Protein AF-A0A821LLV5-F1 (afdb_monomer)

Organism: NCBI:txid392032

Structure (mmCIF, N/CA/C/O backbone):
data_AF-A0A821LLV5-F1
#
_entry.id   AF-A0A821LLV5-F1
#
loop_
_atom_site.group_PDB
_atom_site.id
_atom_site.type_symbol
_atom_site.label_atom_id
_atom_site.label_alt_id
_atom_site.label_comp_id
_atom_site.label_asym_id
_atom_site.label_entity_id
_atom_site.label_seq_id
_atom_site.pdbx_PDB_ins_code
_atom_site.Cartn_x
_atom_site.Cartn_y
_atom_site.Cartn_z
_atom_site.occupancy
_atom_site.B_iso_or_equiv
_atom_site.auth_seq_id
_atom_site.auth_comp_id
_atom_site.auth_asym_id
_atom_site.auth_atom_id
_atom_site.pdbx_PDB_model_num
ATOM 1 N N . LYS A 1 1 ? 10.338 -6.582 -2.283 1.00 72.88 1 LYS A N 1
ATOM 2 C CA . LYS A 1 1 ? 9.482 -6.110 -3.413 1.00 72.88 1 LYS A CA 1
ATOM 3 C C . LYS A 1 1 ? 8.047 -5.934 -2.900 1.00 72.88 1 LYS A C 1
ATOM 5 O O . LYS A 1 1 ? 7.721 -6.607 -1.937 1.00 72.88 1 LYS A O 1
ATOM 10 N N . LEU A 1 2 ? 7.225 -5.062 -3.511 1.00 90.62 2 LEU A N 1
ATOM 11 C CA . LEU A 1 2 ? 5.913 -4.595 -2.997 1.00 90.62 2 LEU A CA 1
ATOM 12 C C . LEU A 1 2 ? 5.017 -5.682 -2.378 1.00 90.62 2 LEU A C 1
ATOM 14 O O . LEU A 1 2 ? 4.448 -5.450 -1.323 1.00 90.62 2 LEU A O 1
ATO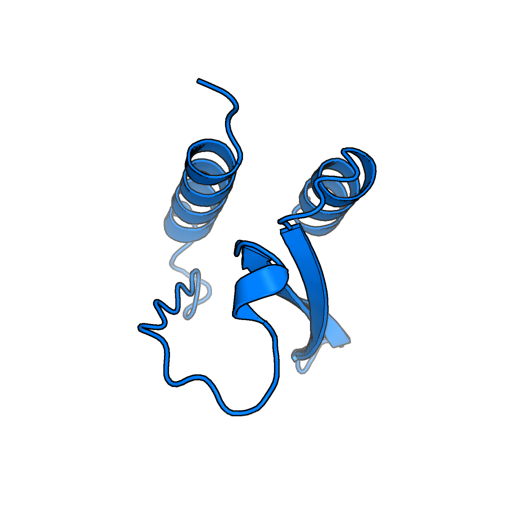M 18 N N . GLN A 1 3 ? 4.901 -6.856 -3.004 1.00 93.75 3 GLN A N 1
ATOM 19 C CA . GLN A 1 3 ? 4.045 -7.931 -2.487 1.00 93.75 3 GLN A CA 1
ATOM 20 C C . GLN A 1 3 ? 4.494 -8.399 -1.097 1.00 93.75 3 GLN A C 1
ATOM 22 O O . GLN A 1 3 ? 3.684 -8.348 -0.188 1.00 93.75 3 GLN A O 1
ATOM 27 N N . ASN A 1 4 ? 5.789 -8.661 -0.888 1.00 95.38 4 ASN A N 1
ATOM 28 C CA . ASN A 1 4 ? 6.329 -9.000 0.437 1.00 95.38 4 ASN A CA 1
ATOM 29 C C . ASN A 1 4 ? 6.054 -7.903 1.482 1.00 95.38 4 ASN A C 1
ATOM 31 O O . ASN A 1 4 ? 5.834 -8.199 2.647 1.00 95.38 4 ASN A O 1
ATOM 35 N N . TYR A 1 5 ? 6.081 -6.628 1.075 1.00 95.81 5 TYR A N 1
ATOM 36 C CA . TYR A 1 5 ? 5.751 -5.517 1.972 1.00 95.81 5 TYR A CA 1
ATOM 37 C C . TYR A 1 5 ? 4.271 -5.552 2.384 1.00 95.81 5 TYR A C 1
ATOM 39 O O . TYR A 1 5 ? 3.958 -5.430 3.565 1.00 95.81 5 TYR A O 1
ATOM 47 N N . LEU A 1 6 ? 3.366 -5.784 1.431 1.00 96.00 6 LEU A N 1
ATOM 48 C CA . LEU A 1 6 ? 1.940 -5.940 1.720 1.00 96.00 6 LEU A CA 1
ATOM 49 C C . LEU A 1 6 ? 1.648 -7.213 2.531 1.00 96.00 6 LEU A C 1
ATOM 51 O O . LEU A 1 6 ? 0.787 -7.176 3.404 1.00 96.00 6 LEU A O 1
ATOM 55 N N . ASP A 1 7 ? 2.381 -8.304 2.286 1.00 96.12 7 ASP A N 1
ATOM 56 C CA . ASP A 1 7 ? 2.286 -9.547 3.060 1.00 96.12 7 ASP A CA 1
ATOM 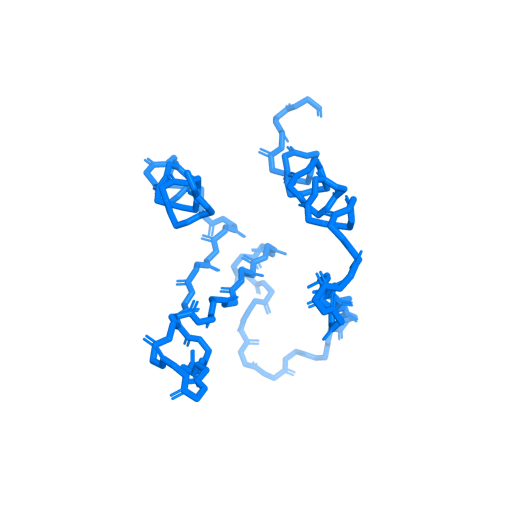57 C C . ASP A 1 7 ? 2.673 -9.294 4.529 1.00 96.12 7 ASP A C 1
ATOM 59 O O . ASP A 1 7 ? 1.976 -9.741 5.437 1.00 96.12 7 ASP A O 1
ATOM 63 N N . ASN A 1 8 ? 3.727 -8.508 4.781 1.00 95.88 8 ASN A N 1
ATOM 64 C CA . ASN A 1 8 ? 4.128 -8.120 6.138 1.00 95.88 8 ASN A CA 1
ATOM 65 C C . ASN A 1 8 ? 3.058 -7.273 6.844 1.00 95.88 8 ASN A C 1
ATOM 67 O O . ASN A 1 8 ? 2.826 -7.447 8.039 1.00 95.88 8 ASN A O 1
ATOM 71 N N . ILE A 1 9 ? 2.386 -6.362 6.128 1.00 95.69 9 ILE A N 1
ATOM 72 C CA . ILE A 1 9 ? 1.269 -5.586 6.695 1.00 95.69 9 ILE A CA 1
ATOM 73 C C . ILE A 1 9 ? 0.113 -6.513 7.075 1.00 95.69 9 ILE A C 1
ATOM 75 O O . ILE A 1 9 ? -0.443 -6.391 8.161 1.00 95.69 9 ILE A O 1
ATOM 79 N N . GLU A 1 10 ? -0.236 -7.457 6.206 1.00 94.62 10 GLU A N 1
ATOM 80 C CA . GLU A 1 10 ? -1.314 -8.418 6.446 1.00 94.62 10 GLU A CA 1
ATOM 81 C C . GLU A 1 10 ? -1.015 -9.327 7.653 1.00 94.62 10 GLU A C 1
ATOM 83 O O . GLU A 1 10 ? -1.899 -9.603 8.467 1.00 94.62 10 GLU A O 1
ATOM 88 N N . GLN A 1 11 ? 0.253 -9.703 7.849 1.00 96.19 11 GLN A N 1
ATOM 89 C CA . GLN A 1 11 ? 0.710 -10.463 9.018 1.00 96.19 11 GLN A CA 1
ATOM 90 C C . GLN A 1 11 ? 0.554 -9.714 10.349 1.00 96.19 11 GLN A C 1
ATOM 92 O O . GLN A 1 11 ? 0.426 -10.369 11.383 1.00 96.19 11 GLN A O 1
ATOM 97 N N . ARG A 1 12 ? 0.499 -8.373 10.345 1.00 95.19 12 ARG A N 1
ATOM 98 C CA . ARG A 1 12 ? 0.229 -7.576 11.559 1.00 95.19 12 ARG A CA 1
ATOM 99 C C . ARG A 1 12 ? -1.205 -7.733 12.074 1.00 95.19 12 ARG A C 1
ATOM 101 O O . ARG A 1 12 ? -1.465 -7.348 13.206 1.00 95.19 12 ARG A O 1
ATOM 108 N N . ARG A 1 13 ? -2.123 -8.298 11.274 1.00 93.94 13 ARG A N 1
ATOM 109 C CA . ARG A 1 13 ? -3.530 -8.557 11.646 1.00 93.94 13 ARG A CA 1
ATOM 110 C C . ARG A 1 13 ? -4.256 -7.327 12.209 1.00 93.94 13 ARG A C 1
ATOM 112 O O . ARG A 1 13 ? -5.027 -7.435 13.158 1.00 93.94 13 ARG A O 1
ATOM 119 N N . LEU A 1 14 ? -4.015 -6.166 11.603 1.00 94.94 14 LEU A N 1
ATOM 120 C CA . LEU A 1 14 ? -4.718 -4.927 11.933 1.00 94.94 14 LEU A CA 1
ATOM 121 C C . LEU A 1 14 ? -6.182 -5.047 11.486 1.00 94.94 14 LEU A C 1
ATOM 123 O O . LEU A 1 14 ? -6.456 -5.264 10.307 1.00 94.94 14 LEU A O 1
ATOM 127 N N . ASP A 1 15 ? -7.124 -4.899 12.413 1.00 94.12 15 ASP A N 1
ATOM 128 C CA . ASP A 1 15 ? -8.565 -5.052 12.166 1.00 94.12 15 ASP A CA 1
ATOM 129 C C . ASP A 1 15 ? -9.124 -3.995 11.199 1.00 94.12 15 ASP A C 1
ATOM 131 O O . ASP A 1 15 ? -10.071 -4.257 10.455 1.00 94.12 15 ASP A O 1
ATOM 135 N N . TYR A 1 16 ? -8.504 -2.816 11.166 1.00 93.69 16 TYR A N 1
ATOM 136 C CA . TYR A 1 16 ? -8.861 -1.701 10.294 1.00 93.69 16 TYR A CA 1
ATOM 137 C C . TYR A 1 16 ? -8.167 -1.722 8.920 1.00 93.69 16 TYR A C 1
ATOM 139 O O . TYR A 1 16 ? -8.405 -0.821 8.109 1.00 93.69 16 TYR A O 1
ATOM 147 N N . VAL A 1 17 ? -7.323 -2.721 8.629 1.00 95.94 17 VAL A N 1
ATOM 148 C CA . VAL A 1 17 ? -6.632 -2.861 7.337 1.00 95.94 17 VAL A CA 1
ATOM 149 C C . VAL A 1 17 ? -7.115 -4.110 6.611 1.00 95.94 17 VAL A C 1
ATOM 151 O O . VAL A 1 17 ? -7.038 -5.223 7.117 1.00 95.94 17 VAL A O 1
ATOM 154 N N . GLN A 1 18 ? -7.577 -3.939 5.375 1.00 94.50 18 GLN A N 1
ATOM 155 C CA . GLN A 1 18 ? -8.009 -5.037 4.516 1.00 94.50 18 GLN A CA 1
ATOM 156 C C . GLN A 1 18 ? -7.304 -4.969 3.168 1.00 94.50 18 GLN A C 1
ATOM 158 O O . GLN A 1 18 ? -7.390 -3.966 2.456 1.00 94.50 18 GLN A O 1
ATOM 163 N N . ARG A 1 19 ? -6.642 -6.059 2.783 1.00 96.06 19 ARG A N 1
ATOM 164 C CA . ARG A 1 19 ? -6.032 -6.222 1.464 1.00 96.06 19 ARG A CA 1
ATOM 165 C C . ARG A 1 19 ? -6.880 -7.160 0.616 1.00 96.06 19 ARG A C 1
ATOM 167 O O . ARG A 1 19 ? -7.302 -8.215 1.074 1.00 96.06 19 ARG A O 1
ATOM 174 N N . ARG A 1 20 ? -7.100 -6.807 -0.649 1.00 95.19 20 ARG A N 1
ATOM 175 C CA . ARG A 1 20 ? -7.746 -7.696 -1.625 1.00 95.19 20 ARG A CA 1
ATOM 176 C C . ARG A 1 20 ? -7.150 -7.525 -3.019 1.00 95.19 20 ARG A C 1
ATOM 178 O O . ARG A 1 20 ? -6.783 -6.402 -3.367 1.00 95.19 20 ARG A O 1
ATOM 185 N N . PRO A 1 21 ? -7.099 -8.583 -3.847 1.00 95.81 21 PRO A N 1
ATOM 186 C CA . PRO A 1 21 ? -6.801 -8.406 -5.260 1.00 95.81 21 PRO A CA 1
ATOM 187 C C . PRO A 1 21 ? -7.907 -7.555 -5.894 1.00 95.81 21 PRO A C 1
ATOM 189 O O . PRO A 1 21 ? -9.098 -7.829 -5.724 1.00 95.81 21 PRO A O 1
ATOM 192 N N . LEU A 1 22 ? -7.517 -6.492 -6.593 1.00 95.81 22 LEU A N 1
ATOM 193 C CA . LEU A 1 22 ? -8.442 -5.683 -7.378 1.00 95.81 22 LEU A CA 1
ATOM 194 C C . LEU A 1 22 ? -8.556 -6.248 -8.791 1.00 95.81 22 LEU A C 1
ATOM 196 O O . LEU A 1 22 ? -9.657 -6.490 -9.274 1.00 95.81 22 LEU A O 1
ATOM 200 N N . VAL A 1 23 ? -7.408 -6.447 -9.439 1.00 96.31 23 VAL A N 1
ATOM 201 C CA . VAL A 1 23 ? -7.294 -6.913 -10.825 1.00 96.31 23 VAL A CA 1
ATOM 202 C C . VAL A 1 23 ? -5.866 -7.410 -11.088 1.00 96.31 23 VAL A C 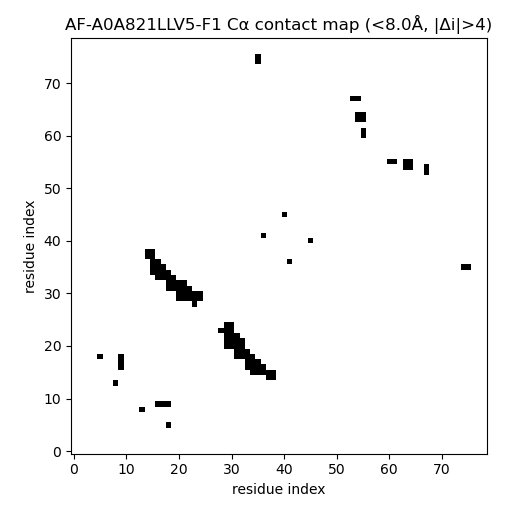1
ATOM 204 O O . VAL A 1 23 ? -4.983 -7.302 -10.233 1.00 96.31 23 VAL A O 1
ATOM 207 N N . TYR A 1 24 ? -5.623 -7.948 -12.280 1.00 96.19 24 TYR A N 1
ATOM 208 C CA . TYR A 1 24 ? -4.293 -8.284 -12.778 1.00 96.19 24 TYR A CA 1
ATOM 209 C C . TYR A 1 24 ? -3.915 -7.360 -13.936 1.00 96.19 24 TYR A C 1
ATOM 211 O O . TYR A 1 24 ? -4.754 -7.008 -14.762 1.00 96.19 24 TYR A O 1
ATOM 219 N N . SER A 1 25 ? -2.643 -6.979 -14.018 1.00 94.12 25 SER A N 1
ATOM 220 C CA . SER A 1 25 ? -2.127 -6.266 -15.187 1.00 94.12 25 SER A CA 1
ATOM 221 C C . SER A 1 25 ? -2.065 -7.174 -16.421 1.00 94.12 25 SER A C 1
ATOM 223 O O . SER A 1 25 ? -2.166 -8.396 -16.313 1.00 94.12 25 SER A O 1
ATOM 225 N N . VAL A 1 26 ? -1.796 -6.591 -17.595 1.00 95.88 26 VAL A N 1
ATOM 226 C CA . VAL A 1 26 ? -1.584 -7.338 -18.854 1.00 95.88 26 VAL A CA 1
ATOM 227 C C . VAL A 1 26 ? -0.498 -8.412 -18.709 1.00 95.88 26 VAL A C 1
ATOM 229 O O . VAL A 1 26 ? -0.636 -9.520 -19.215 1.00 95.88 26 VAL A O 1
ATOM 232 N N . GLN A 1 27 ? 0.559 -8.129 -17.941 1.00 96.12 27 GLN A N 1
ATOM 233 C CA . GLN A 1 27 ? 1.637 -9.084 -17.644 1.00 96.12 27 GLN A CA 1
ATOM 234 C C . GLN A 1 27 ? 1.317 -9.997 -16.447 1.00 96.12 27 GLN A C 1
ATOM 236 O O . GLN A 1 27 ? 2.226 -10.537 -15.819 1.00 96.12 27 GLN A O 1
ATOM 241 N N . LYS A 1 28 ? 0.035 -10.140 -16.093 1.00 95.56 28 LYS A N 1
ATOM 242 C CA . LYS A 1 28 ? -0.471 -10.983 -15.000 1.00 95.56 28 LYS A CA 1
ATOM 243 C C . LYS A 1 28 ? 0.121 -10.650 -13.626 1.00 95.56 28 LYS A C 1
ATOM 245 O O . LYS A 1 28 ? 0.215 -11.516 -12.760 1.00 95.56 28 LYS A O 1
ATOM 250 N N . ARG A 1 29 ? 0.505 -9.390 -13.387 1.00 93.06 29 ARG A N 1
ATOM 251 C CA . ARG A 1 29 ? 0.926 -8.947 -12.047 1.00 93.06 29 ARG A CA 1
ATOM 252 C C . ARG A 1 29 ? -0.290 -8.558 -11.225 1.00 93.06 29 ARG A C 1
ATOM 254 O O . ARG A 1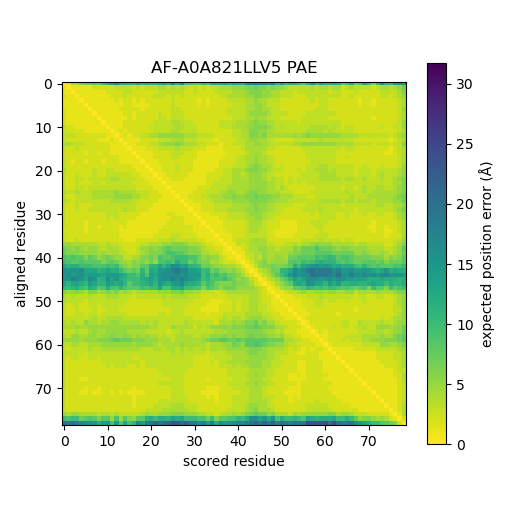 29 ? -1.153 -7.835 -11.717 1.00 93.06 29 ARG A O 1
ATOM 261 N N . ARG A 1 30 ? -0.328 -9.014 -9.977 1.00 94.56 30 ARG A N 1
ATOM 262 C CA . ARG A 1 30 ? -1.396 -8.713 -9.023 1.00 94.56 30 ARG A CA 1
ATOM 263 C C . ARG A 1 30 ? -1.399 -7.219 -8.678 1.00 94.56 30 ARG A C 1
ATOM 265 O O . ARG A 1 30 ? -0.378 -6.693 -8.233 1.00 94.56 30 ARG A O 1
ATOM 272 N N . LEU A 1 31 ? -2.535 -6.557 -8.892 1.00 94.44 31 LEU A N 1
ATOM 273 C CA . LEU A 1 31 ? -2.805 -5.204 -8.412 1.00 94.44 31 LEU A CA 1
ATOM 274 C C . LEU A 1 31 ? -3.721 -5.312 -7.193 1.00 94.44 31 LEU A C 1
ATOM 276 O O . LEU A 1 31 ? -4.873 -5.733 -7.309 1.00 94.44 31 LEU A O 1
ATOM 280 N N . ASP A 1 32 ? -3.194 -4.964 -6.025 1.00 96.06 32 ASP A N 1
ATOM 281 C CA . ASP A 1 32 ? -3.925 -5.044 -4.764 1.00 96.06 32 ASP A CA 1
ATOM 282 C C . ASP A 1 32 ? -4.590 -3.713 -4.416 1.00 96.06 32 ASP A C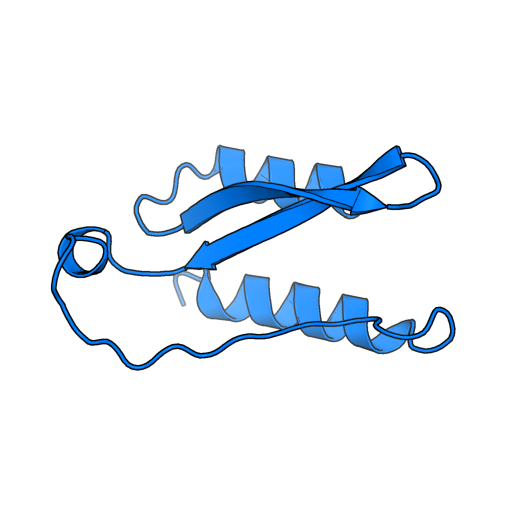 1
ATOM 284 O O . ASP A 1 32 ? -4.010 -2.645 -4.608 1.00 96.06 32 ASP A O 1
ATOM 288 N N . LEU A 1 33 ? -5.795 -3.795 -3.854 1.00 96.38 33 LEU A N 1
ATOM 289 C CA . LEU A 1 33 ? -6.426 -2.698 -3.138 1.00 96.38 33 LEU A CA 1
ATOM 290 C C . LEU A 1 33 ? -6.189 -2.884 -1.640 1.00 96.38 33 LEU A C 1
ATOM 292 O O . LEU A 1 33 ? -6.576 -3.909 -1.073 1.00 96.38 33 LEU A O 1
ATOM 296 N N . LEU A 1 34 ? -5.615 -1.861 -1.011 1.00 96.94 34 LEU A N 1
ATOM 297 C CA . LEU A 1 34 ? -5.511 -1.744 0.437 1.00 96.94 34 LEU A CA 1
ATOM 298 C C . LEU A 1 34 ? -6.591 -0.777 0.931 1.00 96.94 34 LEU A C 1
ATOM 300 O O . LEU A 1 34 ? -6.646 0.374 0.505 1.00 96.94 34 LEU A O 1
ATOM 304 N N . THR A 1 35 ? -7.473 -1.256 1.798 1.00 95.62 35 THR A N 1
ATOM 305 C CA . THR A 1 35 ? -8.500 -0.449 2.460 1.00 95.62 35 THR A CA 1
ATOM 306 C C . THR A 1 35 ? -8.082 -0.237 3.905 1.00 95.62 35 THR A C 1
ATOM 308 O O . THR A 1 35 ? -7.902 -1.211 4.627 1.00 95.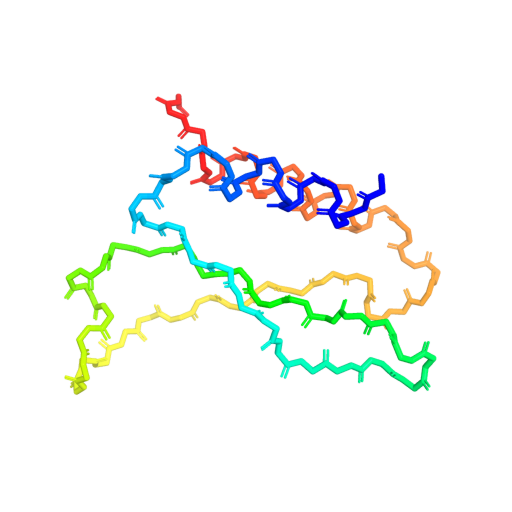62 35 THR A O 1
ATOM 311 N N . VAL A 1 36 ? -7.945 1.023 4.318 1.00 95.62 36 VAL A N 1
ATOM 312 C CA . VAL A 1 36 ? -7.653 1.417 5.702 1.00 95.62 36 VAL A CA 1
ATOM 313 C C . VAL A 1 36 ? -8.866 2.181 6.221 1.00 95.62 36 VAL A C 1
ATOM 315 O O . VAL A 1 36 ? -9.131 3.304 5.792 1.00 95.62 36 VAL A O 1
ATOM 318 N N . ALA A 1 37 ? -9.673 1.536 7.059 1.00 93.75 37 ALA A N 1
ATOM 319 C CA . ALA A 1 37 ? -10.891 2.112 7.614 1.00 93.75 37 ALA A CA 1
ATOM 320 C C . ALA A 1 37 ? -11.371 1.317 8.830 1.00 93.75 37 ALA A C 1
ATOM 322 O O . ALA A 1 37 ? -11.265 0.096 8.863 1.00 93.75 37 ALA A O 1
ATOM 323 N N . ASN A 1 38 ? -12.026 1.996 9.773 1.00 91.19 38 ASN A N 1
ATOM 324 C CA . ASN A 1 38 ? -12.737 1.314 10.850 1.00 91.19 38 ASN A CA 1
ATOM 325 C C . ASN A 1 38 ? -13.816 0.362 10.262 1.00 91.19 38 ASN A C 1
ATOM 327 O O . ASN A 1 3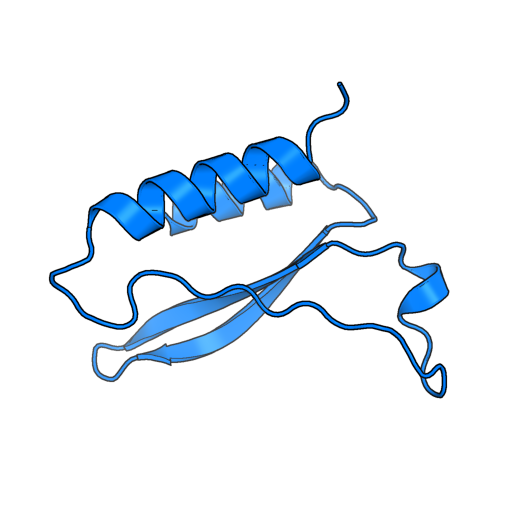8 ? -14.679 0.831 9.500 1.00 91.19 38 ASN A O 1
ATOM 331 N N . PRO A 1 39 ? -13.825 -0.939 10.621 1.00 86.88 39 PRO A N 1
ATOM 332 C CA . PRO A 1 39 ? -14.780 -1.920 10.099 1.00 86.88 39 PRO A CA 1
ATOM 333 C C . PRO A 1 39 ? -16.252 -1.542 10.298 1.00 86.88 39 PRO A C 1
ATOM 335 O O . PRO A 1 39 ? -17.073 -1.791 9.414 1.00 86.88 39 PRO A O 1
ATOM 338 N N . ALA A 1 40 ? -16.592 -0.853 11.392 1.00 86.00 40 ALA A N 1
ATOM 339 C CA . ALA A 1 40 ? -17.953 -0.384 11.673 1.00 86.00 40 ALA A CA 1
ATOM 340 C C . ALA A 1 40 ? -18.459 0.623 10.631 1.00 86.00 40 ALA A C 1
ATOM 342 O O . ALA A 1 40 ? -19.665 0.797 10.423 1.00 86.00 40 ALA A O 1
ATOM 343 N N . LEU A 1 41 ? -17.536 1.295 9.940 1.00 82.94 41 LEU A N 1
ATOM 344 C CA . LEU A 1 41 ? -17.904 2.133 8.823 1.00 82.94 41 LEU A CA 1
ATOM 345 C C . LEU A 1 41 ? -18.289 1.246 7.638 1.00 82.94 41 LEU A C 1
ATOM 347 O O . LEU A 1 41 ? -19.238 1.584 6.945 1.00 82.94 41 LEU A O 1
ATOM 351 N N . LEU A 1 42 ? -17.573 0.157 7.331 1.00 80.56 42 LEU A N 1
ATOM 352 C CA . LEU A 1 42 ? -17.716 -0.661 6.102 1.00 80.56 42 LEU A CA 1
ATOM 353 C C . LEU A 1 42 ? -19.086 -1.345 5.913 1.00 80.56 42 LEU A C 1
ATOM 355 O O . LEU A 1 42 ? -19.327 -1.928 4.858 1.00 80.56 42 LEU A O 1
ATOM 359 N N . ALA A 1 43 ? -20.013 -1.192 6.861 1.00 81.12 43 ALA A N 1
ATOM 360 C CA . ALA A 1 43 ? -21.411 -1.581 6.715 1.00 81.12 43 ALA A CA 1
ATOM 361 C C . ALA A 1 43 ? -22.082 -0.964 5.466 1.00 81.12 43 ALA A C 1
ATOM 363 O O . ALA A 1 43 ? -21.922 0.223 5.152 1.00 81.12 43 ALA A O 1
ATOM 364 N N . LYS A 1 44 ? -22.866 -1.788 4.757 1.00 76.88 44 LYS A N 1
ATOM 365 C CA . LYS A 1 44 ? -23.625 -1.389 3.562 1.00 76.88 44 LYS A CA 1
ATOM 366 C C . LYS A 1 44 ? -24.608 -0.257 3.896 1.00 76.88 44 LYS A C 1
ATOM 368 O O . LYS A 1 44 ? -25.195 -0.235 4.971 1.00 76.88 44 LYS A O 1
ATOM 373 N N . GLY A 1 45 ? -24.796 0.673 2.957 1.00 72.00 45 GLY A N 1
ATOM 374 C CA . GLY A 1 45 ? -25.800 1.744 3.060 1.00 72.00 45 GLY A CA 1
ATOM 375 C C . GLY A 1 45 ? -25.329 3.048 3.716 1.00 72.00 45 GLY A C 1
ATOM 376 O O . GLY A 1 45 ? -26.077 4.021 3.726 1.00 72.00 45 GLY A O 1
ATOM 377 N N . ARG A 1 46 ? -24.085 3.131 4.208 1.00 77.81 46 ARG A N 1
ATOM 378 C CA . ARG A 1 46 ? -23.525 4.386 4.738 1.00 77.81 46 ARG A CA 1
ATOM 379 C C . ARG A 1 46 ? -22.788 5.155 3.640 1.00 77.81 46 ARG A C 1
ATOM 381 O O . ARG A 1 46 ? -21.785 4.670 3.118 1.00 77.81 46 ARG A O 1
ATOM 388 N N . ARG A 1 47 ? -23.231 6.381 3.324 1.00 76.69 47 ARG A N 1
ATOM 389 C CA . ARG A 1 47 ? -22.403 7.326 2.551 1.00 76.69 47 ARG A CA 1
ATOM 390 C C . ARG A 1 47 ? -21.190 7.698 3.392 1.00 76.69 47 ARG A C 1
ATOM 392 O O . ARG A 1 47 ? -21.324 8.073 4.554 1.00 76.69 47 ARG A O 1
ATOM 399 N N . LYS A 1 48 ? -20.010 7.613 2.791 1.00 83.19 48 LYS A N 1
ATOM 400 C CA . LYS A 1 48 ? -18.760 8.008 3.430 1.00 83.19 48 LYS A CA 1
ATOM 401 C C . LYS A 1 48 ? -17.957 8.878 2.505 1.00 83.19 48 LYS A C 1
ATOM 403 O O . LYS A 1 48 ? -18.015 8.723 1.288 1.00 83.19 48 LYS A O 1
ATOM 408 N N . LYS A 1 49 ? -17.154 9.734 3.116 1.00 89.56 49 LYS A N 1
ATOM 409 C CA . LYS A 1 49 ? -16.057 10.382 2.419 1.00 89.56 49 LYS A CA 1
ATOM 410 C C . LYS A 1 49 ? -15.018 9.306 2.111 1.00 89.56 49 LYS A C 1
ATOM 412 O O . LYS A 1 49 ? -14.606 8.576 3.008 1.00 89.56 49 LYS A O 1
ATOM 417 N N . VAL A 1 50 ? -14.673 9.179 0.837 1.00 91.75 50 VAL A N 1
ATOM 418 C CA . VAL A 1 50 ? -13.681 8.222 0.348 1.00 91.75 50 VAL A CA 1
ATOM 419 C C . VAL A 1 50 ? -12.526 9.022 -0.222 1.00 91.75 50 VAL A C 1
ATOM 421 O O . VAL A 1 50 ? -12.740 9.930 -1.021 1.00 91.75 50 VAL A O 1
ATOM 424 N N . VAL A 1 51 ? -11.314 8.669 0.192 1.00 95.31 51 VAL A N 1
ATOM 425 C CA . VAL A 1 51 ? -10.077 9.150 -0.418 1.00 95.31 51 VAL A CA 1
ATOM 426 C C . VAL A 1 51 ? -9.473 7.974 -1.170 1.00 95.31 51 VAL A C 1
ATOM 428 O O . VAL A 1 51 ? -9.312 6.896 -0.601 1.00 95.31 51 VAL A O 1
ATOM 431 N N . ILE A 1 52 ? -9.185 8.168 -2.455 1.00 95.88 52 ILE A N 1
ATOM 432 C CA . ILE A 1 52 ? -8.512 7.171 -3.288 1.00 95.88 52 ILE A CA 1
ATOM 433 C C . ILE A 1 52 ? -7.103 7.678 -3.548 1.00 95.88 52 ILE A C 1
ATOM 435 O O . ILE A 1 52 ? -6.923 8.777 -4.068 1.00 95.88 52 ILE A O 1
ATOM 439 N N . VAL A 1 53 ? -6.116 6.860 -3.199 1.00 96.31 53 VAL A N 1
ATOM 440 C CA . VAL A 1 53 ? -4.706 7.125 -3.480 1.00 96.31 53 VAL A CA 1
ATOM 441 C C . VAL A 1 53 ? -4.228 6.101 -4.499 1.00 96.31 53 VAL A C 1
ATOM 443 O O . VAL A 1 53 ? -4.471 4.904 -4.356 1.00 96.31 53 VAL A O 1
ATOM 446 N N . THR A 1 54 ? -3.554 6.579 -5.540 1.00 95.25 54 THR A N 1
ATOM 447 C CA . THR A 1 54 ? -2.896 5.744 -6.551 1.00 95.25 54 THR A CA 1
ATOM 448 C C . THR A 1 54 ? -1.469 6.245 -6.741 1.00 95.25 54 THR A C 1
ATOM 450 O O . THR A 1 54 ? -1.179 7.407 -6.460 1.00 95.25 54 THR A O 1
ATOM 453 N N . ALA A 1 55 ? -0.562 5.371 -7.169 1.00 94.94 55 ALA A N 1
ATOM 454 C CA . ALA A 1 55 ? 0.837 5.720 -7.390 1.00 94.94 55 ALA A CA 1
ATOM 455 C C . ALA A 1 55 ? 1.411 4.917 -8.557 1.00 94.94 55 ALA A C 1
ATOM 457 O O . ALA A 1 55 ? 0.976 3.790 -8.802 1.00 94.94 55 ALA A O 1
ATOM 458 N N . ARG A 1 56 ? 2.414 5.486 -9.237 1.00 93.06 56 ARG A N 1
ATOM 459 C CA . ARG A 1 56 ? 3.021 4.945 -10.463 1.00 93.06 56 ARG A CA 1
ATOM 460 C C . ARG A 1 56 ? 1.994 4.571 -11.521 1.00 93.06 56 ARG A C 1
ATOM 462 O O . ARG A 1 56 ? 1.939 3.424 -11.964 1.00 93.06 56 ARG A O 1
ATOM 469 N N . VAL A 1 57 ? 1.196 5.556 -11.926 1.00 91.00 57 VAL A N 1
ATOM 470 C CA . VAL A 1 57 ? 0.299 5.412 -13.081 1.00 91.00 57 VAL A CA 1
ATOM 471 C C . VAL A 1 57 ? 1.141 5.263 -14.348 1.00 91.00 57 VAL A C 1
ATOM 473 O O . VAL A 1 57 ? 0.840 4.428 -15.202 1.00 91.00 57 VAL A O 1
ATOM 476 N N . HIS A 1 58 ? 2.256 5.997 -14.419 1.00 92.56 58 HIS A N 1
ATOM 477 C CA . HIS A 1 58 ? 3.245 5.871 -15.480 1.00 92.56 58 HIS A CA 1
ATOM 478 C C . HIS A 1 58 ? 4.503 5.123 -14.997 1.00 92.56 58 HIS A C 1
ATOM 480 O O . HIS A 1 58 ? 4.983 5.362 -13.883 1.00 92.56 58 HIS A O 1
ATOM 486 N N . PRO A 1 59 ? 5.118 4.256 -15.833 1.00 89.38 59 PRO A N 1
ATOM 487 C CA . PRO A 1 59 ? 6.324 3.509 -15.455 1.00 89.38 59 PRO A CA 1
ATOM 488 C C . PRO A 1 59 ? 7.508 4.380 -15.001 1.00 89.38 59 PRO A C 1
ATOM 490 O O . PRO A 1 59 ? 8.315 3.936 -14.187 1.00 89.38 59 PRO A O 1
ATOM 493 N N . GLY A 1 60 ? 7.604 5.617 -15.505 1.00 94.75 60 GLY A N 1
ATOM 494 C CA . GLY A 1 60 ? 8.679 6.561 -15.178 1.00 94.75 60 GLY A CA 1
ATOM 495 C C . GLY A 1 60 ? 8.590 7.188 -13.781 1.00 94.75 60 GLY A C 1
ATOM 496 O O . GLY A 1 60 ? 9.581 7.707 -13.281 1.00 94.75 60 GLY A O 1
ATOM 497 N N . GLU A 1 61 ? 7.450 7.100 -13.094 1.00 94.56 61 GLU A N 1
ATOM 498 C CA . GLU A 1 61 ? 7.192 7.812 -11.831 1.00 94.56 61 GLU A CA 1
ATOM 499 C C . GLU A 1 61 ? 7.717 7.058 -10.601 1.00 94.56 61 GLU A C 1
ATOM 501 O O . GLU A 1 61 ? 7.065 7.004 -9.556 1.00 94.56 61 GLU A O 1
ATOM 506 N N . THR A 1 62 ? 8.896 6.442 -10.707 1.00 94.56 62 THR A N 1
ATOM 507 C CA . THR A 1 62 ? 9.457 5.553 -9.675 1.00 94.56 62 THR A CA 1
ATOM 508 C C . THR A 1 62 ? 9.402 6.111 -8.236 1.00 94.56 62 THR A C 1
ATOM 510 O O . THR A 1 62 ? 8.975 5.357 -7.353 1.00 94.56 62 THR A O 1
ATOM 513 N N . PRO A 1 63 ? 9.704 7.404 -7.975 1.00 96.44 63 PRO A N 1
ATOM 514 C CA . PRO A 1 63 ? 9.599 8.003 -6.639 1.00 96.44 63 PRO A CA 1
ATOM 515 C C . PRO A 1 63 ? 8.218 7.867 -5.979 1.00 96.44 63 PRO A C 1
ATOM 517 O O . PRO A 1 63 ? 8.132 7.657 -4.770 1.00 96.44 63 PRO A O 1
ATOM 520 N N . SER A 1 64 ? 7.128 7.906 -6.755 1.00 96.50 64 SER A N 1
ATOM 521 C CA . SER A 1 64 ? 5.765 7.865 -6.205 1.00 96.50 64 SER A CA 1
ATOM 522 C C . SER A 1 64 ? 5.441 6.553 -5.481 1.00 96.50 64 SER A C 1
ATOM 524 O O . SER A 1 64 ? 4.627 6.550 -4.561 1.00 96.50 64 SER A O 1
ATOM 526 N N . SER A 1 65 ? 6.105 5.437 -5.814 1.00 94.12 65 SER A N 1
ATOM 527 C CA . SER A 1 65 ? 5.941 4.201 -5.037 1.00 94.12 65 SER A CA 1
ATOM 528 C C . SER A 1 65 ? 6.566 4.266 -3.653 1.00 94.12 65 SER A C 1
ATOM 530 O O . SER A 1 65 ? 5.996 3.686 -2.737 1.00 94.12 65 SER A O 1
ATOM 532 N N . TYR A 1 66 ? 7.689 4.966 -3.489 1.00 95.00 66 TYR A N 1
ATOM 533 C CA . TYR A 1 66 ? 8.300 5.150 -2.172 1.00 95.00 66 TYR A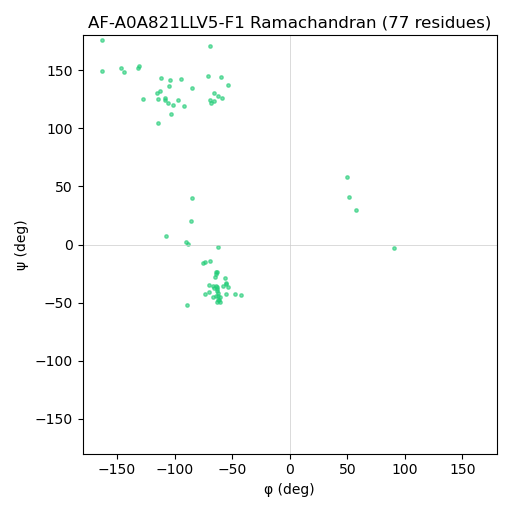 CA 1
ATOM 534 C C . TYR A 1 66 ? 7.443 6.075 -1.310 1.00 95.00 66 TYR A C 1
ATOM 536 O O . TYR A 1 66 ? 7.188 5.767 -0.152 1.00 95.00 66 TYR A O 1
ATOM 544 N N . VAL A 1 67 ? 6.912 7.147 -1.907 1.00 96.75 67 VAL A N 1
ATOM 545 C CA . VAL A 1 67 ? 5.956 8.040 -1.235 1.00 96.75 67 VAL A CA 1
ATOM 546 C C . VAL A 1 67 ? 4.696 7.280 -0.819 1.00 96.75 67 VAL A C 1
ATOM 548 O O . VAL A 1 67 ? 4.257 7.409 0.315 1.00 96.75 67 VAL A O 1
ATOM 551 N N . CYS A 1 68 ? 4.135 6.446 -1.699 1.00 96.31 68 CYS A N 1
ATOM 552 C CA . CYS A 1 68 ? 2.961 5.632 -1.378 1.00 96.31 68 CYS A CA 1
ATOM 553 C C . CYS A 1 68 ? 3.247 4.624 -0.254 1.00 96.31 68 CYS A C 1
ATOM 555 O O . CYS A 1 68 ? 2.422 4.455 0.637 1.00 96.31 68 CYS A O 1
ATOM 557 N N . GLN A 1 69 ? 4.430 3.999 -0.253 1.00 95.94 69 GLN A N 1
ATOM 558 C CA . GLN A 1 69 ? 4.849 3.112 0.832 1.00 95.94 69 GLN A CA 1
ATOM 559 C C . GLN A 1 69 ? 4.949 3.866 2.169 1.00 95.94 69 GLN A C 1
ATOM 561 O O . GLN A 1 69 ? 4.373 3.421 3.156 1.00 95.94 69 GLN A O 1
ATOM 566 N N . GLY A 1 70 ? 5.600 5.034 2.187 1.00 96.56 70 GLY A N 1
ATOM 567 C CA . GLY A 1 70 ? 5.697 5.874 3.385 1.00 96.56 70 GLY A CA 1
ATOM 568 C C . GLY A 1 70 ? 4.338 6.406 3.852 1.00 96.56 70 GLY A C 1
ATOM 569 O O . GLY A 1 70 ? 4.071 6.463 5.047 1.00 96.56 70 GLY A O 1
ATOM 570 N N . PHE A 1 71 ? 3.437 6.732 2.922 1.00 97.00 71 PHE A N 1
ATOM 571 C CA . PHE A 1 71 ? 2.063 7.114 3.247 1.00 97.00 71 PHE A CA 1
ATOM 572 C C . PHE A 1 71 ? 1.308 5.972 3.930 1.00 97.00 71 PHE A C 1
ATOM 574 O O . PHE A 1 71 ? 0.640 6.205 4.932 1.00 97.00 71 PHE A O 1
ATOM 581 N N . ILE A 1 72 ? 1.437 4.742 3.419 1.00 96.69 72 ILE A N 1
ATOM 582 C CA . ILE A 1 72 ? 0.853 3.558 4.056 1.00 96.69 72 ILE A CA 1
ATOM 583 C C . ILE A 1 72 ? 1.440 3.379 5.457 1.00 96.69 72 ILE A C 1
ATOM 585 O O . ILE A 1 72 ? 0.668 3.243 6.395 1.00 96.69 72 ILE A O 1
ATOM 589 N N . GLU A 1 73 ? 2.769 3.427 5.609 1.00 95.81 73 GLU A N 1
ATOM 590 C CA . GLU A 1 73 ? 3.455 3.317 6.908 1.00 95.81 73 GLU A CA 1
ATOM 591 C C . GLU A 1 73 ? 2.959 4.360 7.913 1.00 95.81 73 GLU A C 1
ATOM 593 O O . GLU A 1 73 ? 2.695 4.013 9.060 1.00 95.81 73 GLU A O 1
ATOM 598 N N . PHE A 1 74 ? 2.764 5.602 7.468 1.00 96.12 74 PHE A N 1
ATOM 599 C CA . PHE A 1 74 ? 2.245 6.687 8.294 1.00 96.12 74 PHE A CA 1
ATOM 600 C C . PHE A 1 74 ? 0.814 6.423 8.780 1.00 96.12 74 PHE A C 1
ATOM 602 O O . PHE A 1 74 ? 0.548 6.530 9.971 1.00 96.12 74 PHE A O 1
ATOM 609 N N . ILE A 1 75 ? -0.115 6.038 7.896 1.00 95.44 75 ILE A N 1
ATOM 610 C CA . ILE A 1 75 ? -1.528 5.860 8.285 1.00 95.44 75 ILE A CA 1
ATOM 611 C C . ILE A 1 75 ? -1.804 4.579 9.089 1.00 95.44 75 ILE A C 1
ATOM 613 O O . ILE A 1 75 ? -2.886 4.456 9.658 1.00 95.44 75 ILE A O 1
ATOM 617 N N . ILE A 1 76 ? -0.876 3.614 9.096 1.00 95.06 76 ILE A N 1
ATOM 618 C CA . ILE A 1 76 ? -0.966 2.370 9.890 1.00 95.06 76 ILE A CA 1
ATOM 619 C C . ILE A 1 76 ? 0.003 2.356 11.086 1.00 95.06 76 ILE A C 1
ATOM 621 O O . ILE A 1 76 ? 0.226 1.303 11.697 1.00 95.06 76 ILE A O 1
ATOM 625 N N . SER A 1 77 ? 0.668 3.482 11.344 1.00 92.94 77 SER A N 1
ATOM 626 C CA . SER A 1 77 ? 1.531 3.684 12.506 1.00 92.94 77 SER A CA 1
ATOM 627 C C . SER A 1 77 ? 0.678 3.787 13.771 1.00 92.94 77 SER A C 1
ATOM 629 O O . SER A 1 77 ? -0.416 4.345 13.736 1.00 92.94 77 SER A O 1
ATOM 631 N N . ASP A 1 78 ? 1.202 3.274 14.885 1.00 80.31 78 ASP A N 1
ATOM 632 C CA . ASP A 1 78 ? 0.598 3.419 16.219 1.00 80.31 78 ASP A CA 1
ATOM 633 C C . ASP A 1 78 ? 1.097 4.684 16.960 1.00 80.31 78 ASP A C 1
ATOM 635 O O . ASP A 1 78 ? 0.710 4.920 18.103 1.00 80.31 78 ASP A O 1
ATOM 639 N N . ASN A 1 79 ? 1.955 5.486 16.310 1.00 54.72 79 ASN A N 1
ATOM 640 C CA . ASN A 1 79 ? 2.420 6.809 16.759 1.00 54.72 79 ASN A CA 1
ATOM 641 C C . ASN A 1 79 ? 1.736 7.934 15.990 1.00 54.72 79 ASN A C 1
ATOM 643 O O . ASN A 1 79 ? 1.735 7.824 14.738 1.00 54.72 79 ASN A O 1
#

InterPro domains:
  IPR000834 Peptidase M14, carboxypeptidase A [PF00246] (3-77)
  IPR000834 Peptidase M14, carboxypeptidase A [PS52035] (1-79)
  IPR050821 Cytosolic carboxypeptidase [PTHR12756] (1-79)

Nearest PDB structures (foldseek):
  1cpb-assembly1_A  TM=8.607E-01  e=1.518E-02  Bos taurus
  5x11-assembly2_E  TM=3.303E-01  e=1.123E+00  Bacillus spizizenii str. W23
  3aon-assembly1_A  TM=2.574E-01  e=6.193E+00  Enterococcus hirae

Secondary structure (DSSP, 8-state):
-HHHHHHHHHHTT-TTEEEEEEEE-TT--EEEEEEES-TTT-STT-----------SSTT-HHHHHHHHHHHHHHT---

Sequence (79 aa):
KLQNYLDNIEQRRLDYVQRRPLVYSVQKRRLDLLTVANPALLAKGRRKKVVIVTARVHPGETPSSYVCQGFIEFIISDN

Solvent-accessible surface area (backbone atoms only — not comparable to full-atom values): 5198 Å² total; per-residue (Å²): 107,73,66,62,55,53,51,54,56,59,72,67,64,51,82,38,54,46,79,43,83,71,50,63,46,97,87,67,45,82,40,70,43,79,46,81,48,61,59,85,63,72,50,86,92,61,90,71,93,79,86,88,85,85,61,49,90,49,90,85,42,61,68,39,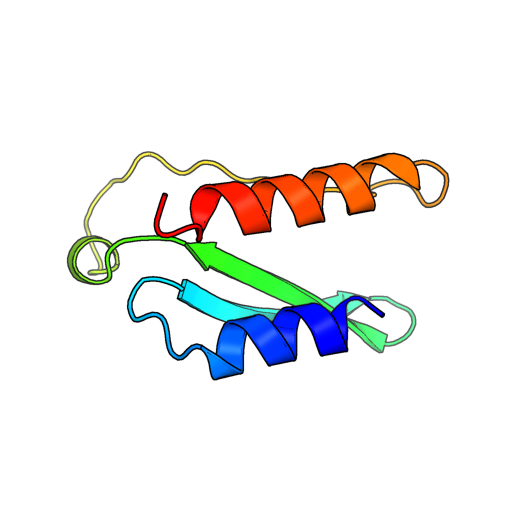49,56,52,49,51,52,50,51,54,56,78,72,44,96,116

pLDDT: mean 92.08, std 7.27, range [54.72, 97.0]

Foldseek 3Di:
DVVVLVVVVVVVVDQQWDKDFPDADPVRHTDIDIGGGDVVQVDPPDDDDDDDDDFCPDVPRVVRVVVVSVVVCVSPDPD

Radius of gyration: 13.8 Å; Cα contacts (8 Å, |Δi|>4): 54; chains: 1; bounding box: 35×21×36 Å

Mean predicted aligned error: 3.8 Å